Protein AF-A0A951LNT8-F1 (afdb_monomer)

pLDDT: mean 93.01, std 8.64, range [53.47, 98.44]

Secondary structure (DSSP, 8-state):
--EEEEEEEE-SSEEEEEEEEEPPPSS---STTSS--SEEEEEEEE---TTPPP--EEEEEEE--TT--

Foldseek 3Di:
DFDFDKDWDDDPWKIKIKGFGAPDDPDADPPPRRHDTQWI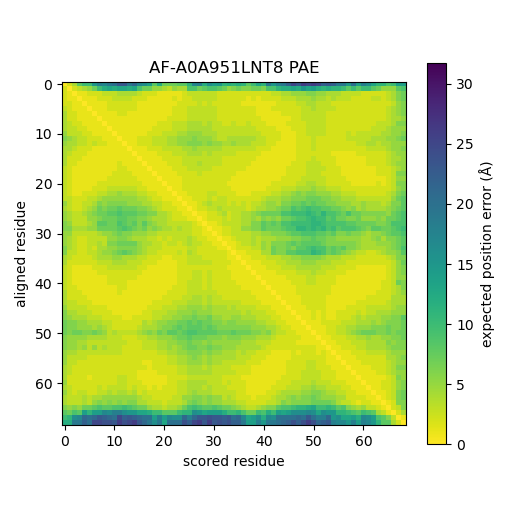KMWMWTDDDVPDDTDIDIDTPGHDDPDDD

Solvent-accessible surface area (backbone atoms only — not comparable to full-atom values): 4340 Å² total; per-residue (Å²): 135,84,38,70,54,72,51,78,51,76,57,99,58,32,42,37,36,38,41,41,26,24,71,77,73,92,60,94,62,87,51,96,77,58,53,65,79,56,26,29,39,37,40,38,32,52,66,60,58,92,93,53,76,78,57,75,48,79,43,77,77,40,67,72,63,97,81,76,129

Structure (mmCIF, N/CA/C/O backbone):
data_AF-A0A951LNT8-F1
#
_entry.id   AF-A0A951LNT8-F1
#
loop_
_atom_site.group_PDB
_atom_site.id
_atom_site.type_symbol
_atom_site.label_atom_id
_atom_site.label_alt_id
_atom_site.label_comp_id
_atom_site.label_asym_id
_atom_site.label_entity_id
_atom_site.label_seq_id
_atom_site.pdbx_PDB_ins_code
_atom_site.Cartn_x
_atom_site.Cartn_y
_atom_site.Cartn_z
_atom_site.occupancy
_atom_site.B_iso_or_equiv
_atom_site.auth_seq_id
_atom_site.auth_comp_id
_atom_site.auth_asym_id
_atom_site.auth_atom_id
_atom_site.pdbx_PDB_model_num
ATOM 1 N N . GLY A 1 1 ? 13.848 -4.338 -0.953 1.00 63.62 1 GLY A N 1
ATOM 2 C CA . GLY A 1 1 ? 12.709 -3.503 -0.517 1.00 63.62 1 GLY A CA 1
ATOM 3 C C . GLY A 1 1 ? 11.853 -3.152 -1.717 1.00 63.62 1 GLY A C 1
ATOM 4 O O . GLY A 1 1 ? 12.402 -3.092 -2.811 1.00 63.62 1 GLY A O 1
ATOM 5 N N . GLY A 1 2 ? 10.544 -2.970 -1.539 1.00 84.88 2 GLY A N 1
ATOM 6 C CA . GLY A 1 2 ? 9.643 -2.537 -2.615 1.00 84.88 2 GLY A CA 1
ATOM 7 C C . GLY A 1 2 ? 9.733 -1.027 -2.845 1.00 84.88 2 GLY A C 1
ATOM 8 O O . GLY A 1 2 ? 9.815 -0.270 -1.881 1.00 84.88 2 GLY A O 1
ATOM 9 N N . HIS A 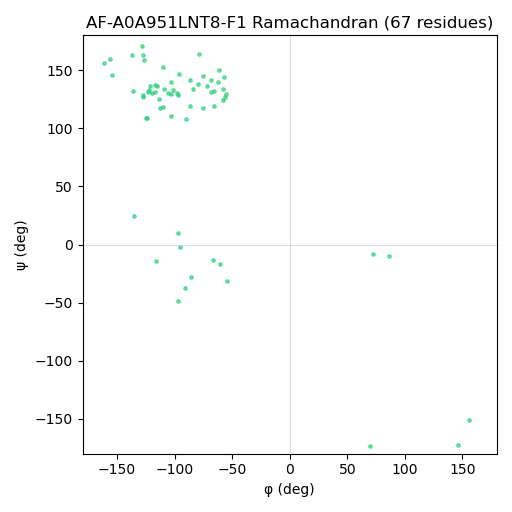1 3 ? 9.752 -0.596 -4.106 1.00 93.19 3 HIS A N 1
ATOM 10 C CA . HIS A 1 3 ? 9.536 0.802 -4.484 1.00 93.19 3 HIS A CA 1
ATOM 11 C C . HIS A 1 3 ? 8.115 0.932 -5.023 1.00 93.19 3 HIS A C 1
ATOM 13 O O . HIS A 1 3 ? 7.651 0.047 -5.735 1.00 93.19 3 HIS A O 1
ATOM 19 N N . GLY A 1 4 ? 7.424 2.009 -4.676 1.00 94.19 4 GLY A N 1
ATOM 20 C CA . GLY A 1 4 ? 6.083 2.268 -5.170 1.00 94.19 4 GLY A CA 1
ATOM 21 C C . GLY A 1 4 ? 5.303 3.170 -4.242 1.00 94.19 4 GLY A C 1
ATOM 22 O O . GLY A 1 4 ? 5.889 4.009 -3.556 1.00 94.19 4 GLY A O 1
ATOM 23 N N . TYR A 1 5 ? 3.990 3.003 -4.239 1.00 94.81 5 TYR A N 1
ATOM 24 C CA . TYR A 1 5 ? 3.064 3.893 -3.553 1.00 94.81 5 TYR A CA 1
ATOM 25 C C . TYR A 1 5 ? 1.992 3.095 -2.817 1.00 94.81 5 TYR A C 1
ATOM 27 O O . TYR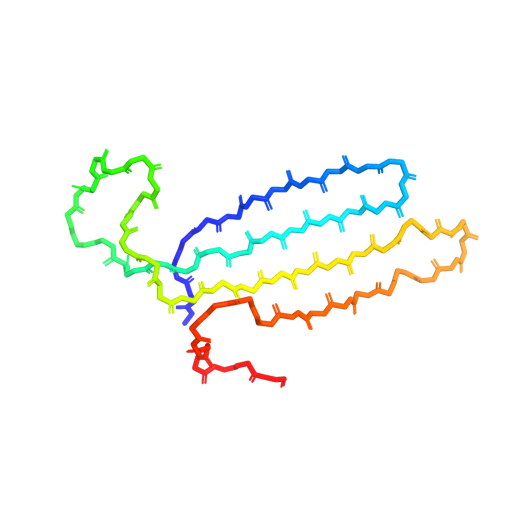 A 1 5 ? 1.790 1.905 -3.061 1.00 94.81 5 TYR A O 1
ATOM 35 N N . ALA A 1 6 ? 1.317 3.765 -1.888 1.00 96.44 6 ALA A N 1
ATOM 36 C CA . ALA A 1 6 ? 0.181 3.206 -1.182 1.00 96.44 6 ALA A CA 1
ATOM 37 C C . ALA A 1 6 ? -1.080 3.997 -1.516 1.00 96.44 6 ALA A C 1
ATOM 39 O O . ALA A 1 6 ? -1.064 5.229 -1.504 1.00 96.44 6 ALA A O 1
ATOM 40 N N . THR A 1 7 ? -2.176 3.292 -1.770 1.00 96.75 7 THR A N 1
ATOM 41 C CA . THR A 1 7 ? -3.514 3.881 -1.701 1.00 96.75 7 THR A CA 1
ATOM 42 C C . THR A 1 7 ? -4.103 3.582 -0.329 1.00 96.75 7 THR A C 1
ATOM 44 O O . THR A 1 7 ? -3.819 2.543 0.271 1.00 96.75 7 THR A O 1
ATOM 47 N N . VAL A 1 8 ? -4.904 4.508 0.192 1.00 98.19 8 VAL A N 1
ATOM 48 C CA . VAL A 1 8 ? -5.569 4.359 1.489 1.00 98.19 8 VAL A CA 1
ATOM 49 C C . VAL A 1 8 ? -7.051 4.618 1.299 1.00 98.19 8 VAL A C 1
ATOM 51 O O . VAL A 1 8 ? -7.444 5.653 0.760 1.00 98.19 8 VAL A O 1
ATOM 54 N N . ARG A 1 9 ? -7.879 3.688 1.772 1.00 98.19 9 ARG A N 1
ATOM 55 C CA . ARG A 1 9 ? -9.325 3.860 1.865 1.00 98.19 9 ARG A CA 1
ATOM 56 C C . ARG A 1 9 ? -9.753 3.652 3.305 1.00 98.19 9 ARG A C 1
ATOM 58 O O . ARG A 1 9 ? -9.408 2.656 3.930 1.00 98.19 9 ARG A O 1
ATOM 65 N N . VAL A 1 10 ? -10.544 4.588 3.809 1.00 97.81 10 VAL A N 1
ATOM 66 C CA . VAL A 1 10 ? -11.133 4.507 5.144 1.00 97.81 10 VAL A CA 1
ATOM 67 C C . VAL A 1 10 ? -12.645 4.457 5.002 1.00 97.81 10 VAL A C 1
ATOM 69 O O . VAL A 1 10 ? -13.232 5.175 4.191 1.00 97.81 10 VAL A O 1
ATOM 72 N N . SER A 1 11 ? -13.267 3.588 5.784 1.00 97.62 11 SER A N 1
ATOM 73 C CA . SER A 1 11 ? -14.713 3.489 5.940 1.00 97.62 11 SER A CA 1
ATOM 74 C C . SER A 1 11 ? -15.068 3.510 7.433 1.00 97.62 11 SER A C 1
ATOM 76 O O . SER A 1 11 ? -14.173 3.392 8.272 1.00 97.62 11 SER A O 1
ATOM 78 N N . PRO A 1 12 ? -16.356 3.611 7.803 1.00 98.06 12 PRO A N 1
ATOM 79 C CA . PRO A 1 12 ? -16.766 3.524 9.204 1.00 98.06 12 PRO A CA 1
ATOM 80 C C . PRO A 1 12 ? -16.409 2.198 9.893 1.00 98.06 12 PRO A C 1
ATOM 82 O O . PRO A 1 12 ? -16.455 2.128 11.116 1.00 98.06 12 PRO A O 1
ATOM 85 N N . THR A 1 13 ? -16.091 1.144 9.134 1.00 97.50 13 THR A N 1
ATOM 86 C CA . THR A 1 13 ? -15.873 -0.209 9.666 1.00 97.50 13 THR A CA 1
ATOM 87 C C . THR A 1 13 ? -14.459 -0.731 9.472 1.00 97.50 13 THR A C 1
ATOM 89 O O . THR A 1 13 ? -14.119 -1.736 10.083 1.00 97.50 13 THR A O 1
ATOM 92 N N . GLU A 1 14 ? -13.641 -0.104 8.628 1.00 97.94 14 GLU A N 1
ATOM 93 C CA . GLU A 1 14 ? -12.282 -0.575 8.345 1.00 97.94 14 GLU A CA 1
ATOM 94 C C . GLU A 1 14 ? -11.386 0.501 7.730 1.00 97.94 14 GLU A C 1
ATOM 96 O O . GLU A 1 14 ? -11.849 1.426 7.051 1.00 97.94 14 GLU A O 1
ATOM 101 N N . LEU A 1 15 ? -10.084 0.305 7.922 1.00 98.19 15 LEU A N 1
ATOM 102 C CA . LEU A 1 15 ? -9.013 0.931 7.164 1.00 98.19 15 LEU A CA 1
ATOM 103 C C . LEU A 1 15 ? -8.411 -0.114 6.219 1.00 98.19 15 LEU A C 1
ATOM 105 O O . LEU A 1 15 ? -8.051 -1.213 6.641 1.00 98.19 15 LEU A O 1
ATOM 109 N N . MET A 1 16 ? -8.277 0.247 4.947 1.00 98.44 16 MET A N 1
ATOM 110 C CA . MET A 1 16 ? -7.634 -0.562 3.918 1.00 98.44 16 MET A CA 1
ATOM 111 C C . MET A 1 16 ? -6.476 0.220 3.305 1.00 98.44 16 MET A C 1
ATOM 113 O O . MET A 1 16 ? -6.650 1.371 2.897 1.00 98.44 16 MET A O 1
ATOM 117 N N . THR A 1 17 ? -5.320 -0.423 3.173 1.00 98.31 17 THR A N 1
ATOM 118 C CA . THR A 1 17 ? -4.215 0.086 2.359 1.00 98.31 17 THR A CA 1
ATOM 119 C C . THR A 1 17 ? -3.844 -0.910 1.282 1.00 98.31 17 THR A C 1
ATOM 121 O O . THR A 1 17 ? -3.708 -2.099 1.566 1.00 98.31 17 THR A O 1
ATOM 124 N N . GLU A 1 18 ? -3.622 -0.437 0.062 1.00 97.56 18 GLU A N 1
ATOM 125 C CA . GLU A 1 18 ? -2.977 -1.242 -0.973 1.00 97.56 18 GLU A CA 1
ATOM 126 C C . GLU A 1 18 ? -1.595 -0.675 -1.251 1.00 97.56 18 GLU A C 1
ATOM 128 O O . GLU A 1 18 ? -1.474 0.467 -1.688 1.00 97.56 18 GLU A O 1
ATOM 133 N N . PHE A 1 19 ? -0.556 -1.474 -1.019 1.00 96.38 19 PHE A N 1
ATOM 134 C CA . PHE A 1 19 ? 0.778 -1.163 -1.507 1.00 96.38 19 PHE A CA 1
ATOM 135 C C . PHE A 1 19 ? 0.929 -1.706 -2.926 1.00 96.38 19 PHE A C 1
ATOM 137 O O . PHE A 1 19 ? 0.830 -2.919 -3.142 1.00 96.38 19 PHE A O 1
ATOM 144 N N . VAL A 1 20 ? 1.181 -0.809 -3.876 1.00 96.50 20 VAL A N 1
ATOM 145 C CA . VAL A 1 20 ? 1.477 -1.132 -5.272 1.00 96.50 20 VAL A CA 1
ATOM 146 C C . VAL A 1 20 ? 2.977 -0.985 -5.471 1.00 96.50 20 VAL A C 1
ATOM 148 O O . VAL A 1 20 ? 3.519 0.121 -5.434 1.00 96.50 20 VAL A O 1
ATOM 151 N N . CYS A 1 21 ? 3.658 -2.110 -5.668 1.00 95.94 21 CYS A N 1
ATOM 152 C CA . CYS A 1 21 ? 5.069 -2.110 -6.012 1.00 95.94 21 CYS A CA 1
ATOM 153 C C . CYS A 1 21 ? 5.228 -1.915 -7.517 1.00 95.94 21 CYS A C 1
ATOM 155 O O . CYS A 1 21 ? 4.596 -2.613 -8.307 1.00 95.94 21 CYS A O 1
ATOM 157 N N . ILE A 1 22 ? 6.141 -1.032 -7.894 1.00 94.81 22 ILE A N 1
ATOM 158 C CA . ILE A 1 22 ? 6.553 -0.755 -9.270 1.00 94.81 22 ILE A CA 1
ATOM 159 C C . ILE A 1 22 ? 8.087 -0.870 -9.364 1.00 94.81 22 ILE A C 1
ATOM 161 O O . ILE A 1 22 ? 8.774 -0.860 -8.331 1.00 94.81 22 ILE A O 1
ATOM 165 N N . PRO A 1 23 ? 8.676 -0.993 -10.567 1.00 93.00 23 PRO A N 1
ATOM 166 C CA . PRO A 1 23 ? 10.121 -0.903 -10.722 1.00 93.00 23 PRO A CA 1
ATOM 167 C C . PRO A 1 23 ? 10.636 0.433 -10.188 1.00 93.00 23 PRO A C 1
ATOM 169 O O . PRO A 1 23 ? 9.980 1.463 -10.335 1.00 93.00 23 PRO A O 1
ATOM 172 N N . ARG A 1 24 ? 11.830 0.437 -9.586 1.00 92.19 24 ARG A N 1
ATOM 173 C CA . ARG A 1 24 ? 12.480 1.695 -9.209 1.00 92.19 24 ARG A CA 1
ATOM 174 C C . ARG A 1 24 ? 12.825 2.466 -10.492 1.00 92.19 24 ARG A C 1
ATOM 176 O O . ARG A 1 24 ? 13.609 1.940 -11.283 1.00 92.19 24 ARG A O 1
ATOM 183 N N . PRO A 1 25 ? 12.288 3.678 -10.696 1.00 89.50 25 PRO A N 1
ATOM 184 C CA . PRO A 1 25 ? 12.619 4.469 -11.867 1.00 89.50 25 PRO A CA 1
ATOM 185 C C . PRO A 1 25 ? 14.094 4.883 -11.817 1.00 89.50 25 PRO A C 1
ATOM 187 O O . PRO A 1 25 ? 14.576 5.352 -10.784 1.00 89.50 25 PRO A O 1
ATOM 190 N N . LEU A 1 26 ? 14.808 4.697 -12.930 1.00 91.44 26 LEU A N 1
ATOM 191 C CA . LEU A 1 26 ? 16.135 5.291 -13.152 1.00 91.44 26 LEU A CA 1
ATOM 192 C C . LEU A 1 26 ? 16.018 6.706 -13.734 1.00 91.44 26 LEU A C 1
ATOM 194 O O . LEU A 1 26 ? 16.869 7.555 -13.490 1.00 91.44 26 LEU A O 1
ATOM 198 N N . GLU A 1 27 ? 14.928 6.955 -14.456 1.00 92.19 27 GLU A N 1
ATOM 199 C CA . GLU A 1 27 ? 14.553 8.233 -15.052 1.00 92.19 27 GLU A CA 1
ATOM 200 C C . GLU A 1 27 ? 13.132 8.596 -14.616 1.00 92.19 27 GLU A C 1
ATOM 202 O O . GLU A 1 27 ? 12.356 7.729 -14.207 1.00 92.19 27 GLU A O 1
ATOM 207 N N . ARG A 1 28 ? 12.771 9.880 -14.694 1.00 89.62 28 ARG A N 1
ATOM 208 C CA . ARG A 1 28 ? 11.428 10.338 -14.322 1.00 89.62 28 ARG A CA 1
ATOM 209 C C . ARG A 1 28 ? 10.368 9.616 -15.162 1.00 89.62 28 ARG A C 1
ATOM 211 O O . ARG A 1 28 ? 10.390 9.698 -16.383 1.00 89.62 28 ARG A O 1
ATOM 218 N N . ASN A 1 29 ? 9.411 8.971 -14.498 1.00 87.38 29 ASN A N 1
ATOM 219 C CA . ASN A 1 29 ? 8.239 8.386 -15.144 1.00 87.38 29 ASN A CA 1
ATOM 220 C C . ASN A 1 29 ? 7.052 9.356 -15.037 1.00 87.38 29 ASN A C 1
ATOM 222 O O . ASN A 1 29 ? 6.749 9.831 -13.943 1.00 87.38 29 ASN A O 1
ATOM 226 N N . GLU A 1 30 ? 6.398 9.662 -16.159 1.00 91.00 30 GLU A N 1
ATOM 227 C CA . GLU A 1 30 ? 5.230 10.560 -16.211 1.00 91.00 30 GLU A CA 1
ATOM 228 C C . GLU A 1 30 ? 3.889 9.818 -16.158 1.00 91.00 30 GLU A C 1
ATOM 230 O O . GLU A 1 30 ? 2.832 10.448 -16.143 1.00 91.00 30 GLU A O 1
ATOM 235 N N . SER A 1 31 ? 3.916 8.482 -16.116 1.00 91.12 31 SER A N 1
ATOM 236 C CA . SER A 1 31 ? 2.715 7.677 -15.914 1.00 91.12 31 SER A CA 1
ATOM 237 C C . SER A 1 31 ? 2.029 8.069 -14.595 1.00 91.12 31 SER A C 1
ATOM 239 O O . SER A 1 31 ? 2.714 8.150 -13.572 1.00 91.12 31 SER A O 1
ATOM 241 N N . PRO A 1 32 ? 0.694 8.259 -14.579 1.00 90.38 32 PRO A N 1
ATOM 242 C CA . PRO A 1 32 ? -0.052 8.603 -13.365 1.00 90.38 32 PRO A CA 1
ATOM 243 C C . PRO A 1 32 ? 0.173 7.631 -12.199 1.00 90.38 32 PRO A C 1
ATOM 245 O O . PRO A 1 32 ? 0.179 8.048 -11.044 1.00 90.38 32 PRO A O 1
ATOM 248 N N . ASP A 1 33 ? 0.412 6.356 -12.513 1.00 90.44 33 ASP A N 1
ATOM 249 C CA . ASP A 1 33 ? 0.638 5.274 -11.550 1.00 90.44 33 ASP A CA 1
ATOM 250 C C . ASP A 1 33 ? 2.135 4.985 -11.318 1.00 90.44 33 ASP A C 1
ATOM 252 O O . ASP A 1 33 ? 2.513 3.983 -10.717 1.00 90.44 33 ASP A O 1
ATOM 256 N N . GLY A 1 34 ? 3.033 5.836 -11.821 1.00 89.25 34 GLY A N 1
ATOM 257 C CA . GLY A 1 34 ? 4.479 5.728 -11.604 1.00 89.25 34 GLY A CA 1
ATOM 258 C C . GLY A 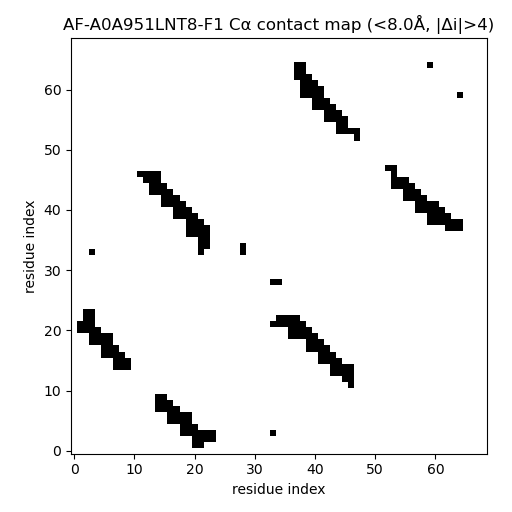1 34 ? 5.184 4.588 -12.353 1.00 89.25 34 GLY A C 1
ATOM 259 O O . GLY A 1 34 ? 6.417 4.557 -12.375 1.00 89.25 34 GLY A O 1
ATOM 260 N N . GLY A 1 35 ? 4.454 3.682 -13.012 1.00 92.38 35 GLY A N 1
ATOM 261 C CA . GLY A 1 35 ? 5.016 2.604 -13.830 1.00 92.38 35 GLY A CA 1
ATOM 262 C C . GLY A 1 35 ? 4.195 1.312 -13.811 1.00 92.38 35 GLY A C 1
ATOM 263 O O . GLY A 1 35 ? 3.091 1.287 -13.274 1.00 92.38 35 GLY A O 1
ATOM 264 N N . PRO A 1 36 ? 4.713 0.228 -14.415 1.00 93.69 36 PRO A N 1
ATOM 265 C CA . PRO A 1 36 ? 4.026 -1.060 -14.426 1.00 93.69 36 PRO A CA 1
ATOM 266 C C . PRO A 1 36 ? 3.991 -1.684 -13.025 1.00 93.69 36 PRO A C 1
ATOM 268 O O . PRO A 1 36 ? 4.974 -1.632 -12.287 1.00 93.69 36 PRO A O 1
ATOM 271 N N . LEU A 1 37 ? 2.876 -2.326 -12.683 1.00 94.19 37 LEU A N 1
ATOM 272 C CA . LEU A 1 37 ? 2.714 -3.063 -11.431 1.00 94.19 37 LEU A CA 1
ATOM 273 C C . LEU A 1 37 ? 3.608 -4.315 -11.419 1.00 94.19 37 LEU A C 1
ATOM 275 O O . LEU A 1 37 ? 3.600 -5.107 -12.357 1.00 94.19 37 LEU A O 1
ATOM 279 N N . VAL A 1 38 ? 4.360 -4.505 -10.332 1.00 95.12 38 VAL A N 1
ATOM 280 C CA . VAL A 1 38 ? 5.136 -5.726 -10.041 1.00 95.12 38 VAL A CA 1
ATOM 281 C C . VAL A 1 38 ? 4.348 -6.650 -9.115 1.00 95.12 38 VAL A C 1
ATOM 283 O O . VAL A 1 38 ? 4.232 -7.845 -9.374 1.00 95.12 38 VAL A O 1
ATOM 286 N N . TYR A 1 39 ? 3.806 -6.100 -8.027 1.00 95.56 39 TYR A N 1
ATOM 287 C CA . TYR A 1 39 ? 2.868 -6.794 -7.148 1.00 95.56 39 TYR A CA 1
ATOM 288 C C . TYR A 1 39 ? 2.004 -5.794 -6.380 1.00 95.56 39 TYR A C 1
ATOM 290 O O . TYR A 1 39 ? 2.390 -4.637 -6.185 1.00 95.56 39 TYR A O 1
ATOM 298 N N . ARG A 1 40 ? 0.857 -6.266 -5.892 1.00 96.44 40 ARG A N 1
ATOM 299 C CA . ARG A 1 40 ? -0.040 -5.524 -5.008 1.00 96.44 40 ARG A CA 1
ATOM 300 C C . ARG A 1 40 ? -0.350 -6.338 -3.766 1.00 96.44 40 ARG A C 1
ATOM 302 O O . ARG A 1 40 ? -0.821 -7.471 -3.864 1.00 96.44 40 ARG A O 1
ATOM 309 N N . VAL A 1 41 ? -0.133 -5.740 -2.601 1.00 97.00 41 VAL A N 1
ATOM 310 C CA . VAL A 1 41 ? -0.532 -6.314 -1.311 1.00 97.00 41 VAL A CA 1
ATOM 311 C C . VAL A 1 41 ? -1.558 -5.397 -0.672 1.00 97.00 41 VAL A C 1
ATOM 313 O O . VAL A 1 41 ? -1.345 -4.189 -0.593 1.00 97.00 41 VAL A O 1
ATOM 316 N N . ARG A 1 42 ? -2.665 -5.978 -0.220 1.00 98.00 42 ARG A N 1
ATOM 317 C CA . ARG A 1 42 ? -3.692 -5.295 0.555 1.00 98.00 42 ARG A CA 1
ATOM 318 C C . ARG A 1 42 ? -3.535 -5.638 2.028 1.00 98.00 42 ARG A C 1
ATOM 320 O O . ARG A 1 42 ? -3.438 -6.812 2.383 1.00 98.00 42 ARG A O 1
ATOM 327 N N . HIS A 1 43 ? -3.579 -4.614 2.866 1.00 97.81 43 HIS A N 1
ATOM 328 C CA . HIS A 1 43 ? -3.706 -4.725 4.311 1.00 97.81 43 HIS A CA 1
ATOM 329 C C . HIS A 1 43 ? -5.054 -4.156 4.718 1.00 97.81 43 HIS A C 1
ATOM 331 O O . HIS A 1 43 ? -5.368 -3.010 4.396 1.00 97.81 43 HIS A O 1
ATOM 337 N N . THR A 1 44 ? -5.841 -4.952 5.428 1.00 98.44 44 THR A N 1
ATOM 338 C CA . THR A 1 44 ? -7.136 -4.531 5.961 1.00 98.44 44 THR A CA 1
ATOM 339 C C . THR A 1 44 ? -7.110 -4.650 7.472 1.00 98.44 44 THR A C 1
ATOM 341 O O . THR A 1 44 ? -6.733 -5.690 8.016 1.00 98.44 44 THR A O 1
ATOM 344 N N . VAL A 1 45 ? -7.529 -3.584 8.146 1.00 98.38 45 VAL A N 1
ATOM 345 C CA . VAL A 1 45 ? -7.707 -3.541 9.595 1.00 98.38 45 VAL A CA 1
ATOM 346 C C . VAL A 1 45 ? -9.153 -3.120 9.874 1.00 98.38 45 VAL A C 1
ATOM 348 O O . VAL A 1 45 ? -9.498 -1.959 9.633 1.00 98.38 45 VAL A O 1
ATOM 351 N N . PRO A 1 46 ? -10.018 -4.028 10.361 1.00 97.88 46 PRO A N 1
ATOM 352 C CA . PRO A 1 46 ? -11.358 -3.667 10.817 1.00 97.88 46 PRO A CA 1
ATOM 353 C C . PRO A 1 46 ? -11.280 -2.688 11.988 1.00 97.88 46 PRO A C 1
ATOM 355 O O . PRO A 1 46 ? -10.341 -2.769 12.775 1.00 97.88 46 PRO A O 1
ATOM 358 N N . LEU A 1 47 ? -12.268 -1.807 12.144 1.00 97.44 47 LEU A N 1
ATOM 359 C CA . LEU A 1 47 ? -12.399 -0.935 13.310 1.00 97.44 47 LEU A CA 1
ATOM 360 C C . LEU A 1 47 ? -12.407 -1.784 14.590 1.00 97.44 47 LEU A C 1
ATOM 362 O O . LEU A 1 47 ? -13.177 -2.737 14.707 1.00 97.44 47 LEU A O 1
ATOM 366 N N . TRP A 1 48 ? -11.570 -1.413 15.554 1.00 96.88 48 TRP A N 1
ATOM 367 C CA . TRP A 1 48 ? -11.464 -2.076 16.852 1.00 96.88 48 TRP A CA 1
ATOM 368 C C . TRP A 1 48 ? -12.010 -1.179 17.962 1.00 96.88 48 TRP A C 1
ATOM 370 O O . TRP A 1 48 ? -12.015 0.052 17.850 1.00 96.88 48 TRP A O 1
ATOM 380 N N . ARG A 1 49 ? -12.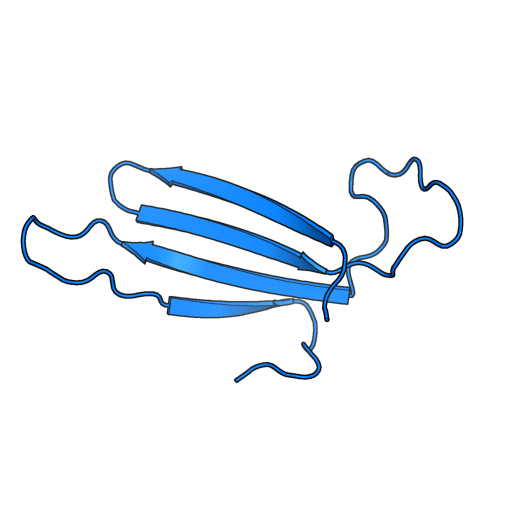496 -1.790 19.045 1.00 96.44 49 ARG A N 1
ATOM 381 C CA . ARG A 1 49 ? -12.986 -1.036 20.207 1.00 96.44 49 ARG A CA 1
ATOM 382 C C . ARG A 1 49 ? -11.826 -0.548 21.070 1.00 96.44 49 ARG A C 1
ATOM 384 O O . ARG A 1 49 ? -10.705 -1.047 20.996 1.00 96.44 49 ARG A O 1
ATOM 391 N N . ALA A 1 50 ? -12.110 0.413 21.945 1.00 96.25 50 ALA A N 1
ATOM 392 C CA . ALA A 1 50 ? -11.151 0.839 22.956 1.00 96.25 50 ALA A CA 1
ATOM 393 C C . ALA A 1 50 ? -10.708 -0.361 23.812 1.00 96.25 50 ALA A C 1
ATOM 395 O O . ALA A 1 50 ? -11.541 -1.089 24.349 1.00 96.25 50 ALA A O 1
ATOM 396 N N . GLY A 1 51 ? -9.394 -0.563 23.921 1.00 96.94 51 GLY A N 1
ATOM 397 C CA . GLY A 1 51 ? -8.799 -1.687 24.650 1.00 96.94 51 GLY A CA 1
ATOM 398 C C . GLY A 1 51 ? -8.642 -2.979 23.841 1.00 96.94 51 GLY A C 1
ATOM 399 O O . GLY A 1 51 ? -7.938 -3.877 24.296 1.00 96.94 51 GLY A O 1
ATOM 400 N N . GLU A 1 52 ? -9.219 -3.082 22.641 1.00 97.25 52 GLU A N 1
ATOM 401 C CA . GLU A 1 52 ? -8.944 -4.193 21.726 1.00 97.25 52 GLU A CA 1
ATOM 402 C C . GLU A 1 52 ? -7.705 -3.886 20.869 1.00 97.25 52 GLU A C 1
ATOM 404 O O . GLU A 1 52 ? -7.519 -2.744 20.438 1.00 97.25 52 GLU A O 1
ATOM 409 N N . PRO A 1 53 ? -6.839 -4.878 20.589 1.00 95.81 53 PRO A N 1
ATOM 410 C CA . PRO A 1 53 ? -5.752 -4.687 19.643 1.00 95.81 53 PRO A CA 1
ATOM 411 C C . PRO A 1 53 ? -6.286 -4.703 18.199 1.00 95.81 53 PRO A C 1
ATOM 413 O O . PRO A 1 53 ? -7.175 -5.504 17.885 1.00 95.81 53 PRO A O 1
ATOM 416 N N . PRO A 1 54 ? -5.716 -3.899 17.284 1.00 95.5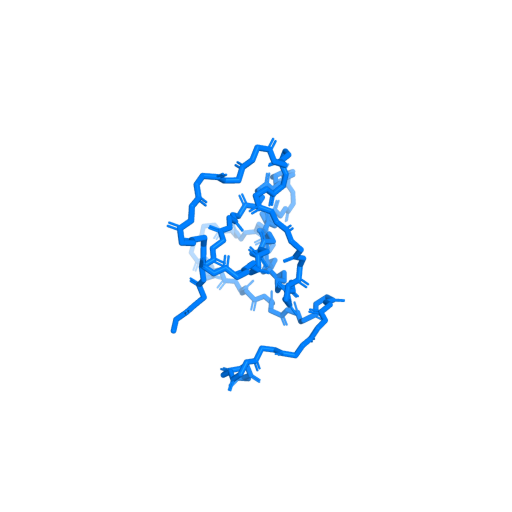0 54 PRO A N 1
ATOM 417 C CA . PRO A 1 54 ? -6.032 -4.008 15.866 1.00 95.50 54 PRO A CA 1
ATOM 418 C C . PRO A 1 54 ? -5.621 -5.386 15.334 1.00 95.50 54 PRO A C 1
ATOM 420 O O . PRO A 1 54 ? -4.554 -5.908 15.669 1.00 95.50 54 PRO A O 1
ATOM 423 N N . ARG A 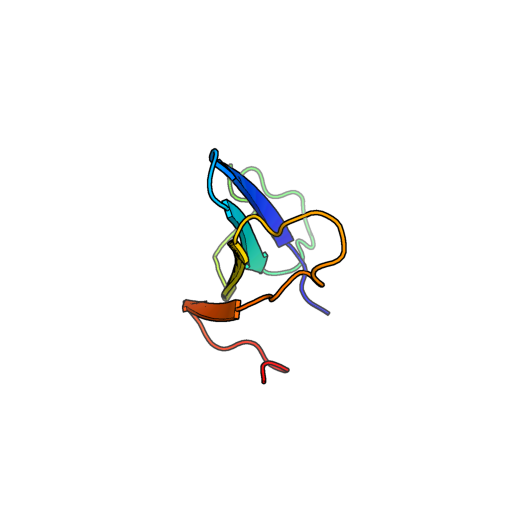1 55 ? -6.451 -5.972 14.467 1.00 96.56 55 ARG A N 1
ATOM 424 C CA . ARG A 1 55 ? -6.120 -7.206 13.744 1.00 96.56 55 ARG A CA 1
ATOM 425 C C . ARG A 1 55 ? -5.987 -6.901 12.266 1.00 96.56 55 ARG A C 1
ATOM 427 O O . ARG A 1 55 ? -6.949 -6.483 11.633 1.00 96.56 55 ARG A O 1
ATOM 434 N N . MET A 1 56 ? -4.792 -7.119 11.734 1.00 97.12 56 MET A N 1
ATOM 435 C CA . MET A 1 56 ? -4.502 -6.892 10.327 1.00 97.12 56 MET A CA 1
ATOM 436 C C . MET A 1 56 ? -4.590 -8.199 9.550 1.00 97.12 56 MET A C 1
ATOM 438 O O . MET A 1 56 ? -3.977 -9.197 9.929 1.00 97.12 56 MET A O 1
ATOM 442 N N . VAL A 1 57 ? -5.321 -8.167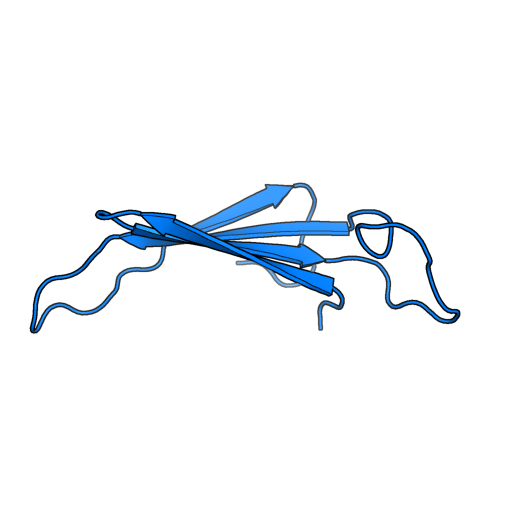 8.442 1.00 96.75 57 VAL A N 1
ATOM 443 C CA . VAL A 1 57 ? -5.295 -9.210 7.418 1.00 96.75 57 VAL A CA 1
ATOM 444 C C . VAL A 1 57 ? -4.463 -8.697 6.254 1.00 96.75 57 VAL A C 1
ATOM 446 O O . VAL A 1 57 ? -4.689 -7.589 5.770 1.00 96.75 57 VAL A O 1
ATOM 449 N N . GLN A 1 58 ? -3.501 -9.503 5.813 1.00 96.06 58 GLN A N 1
ATOM 450 C CA . GLN A 1 58 ? -2.680 -9.227 4.640 1.00 96.06 58 GLN A CA 1
ATOM 451 C C . GLN A 1 58 ? -3.066 -10.185 3.513 1.00 96.06 58 GLN A C 1
ATOM 453 O O . GLN A 1 58 ? -3.166 -11.391 3.730 1.00 96.06 58 GLN A O 1
ATOM 458 N N . GLN A 1 59 ? -3.239 -9.657 2.304 1.00 96.69 59 GLN A N 1
ATOM 459 C CA . GLN A 1 59 ? -3.562 -10.436 1.115 1.00 96.69 59 GLN A CA 1
ATOM 460 C C . GLN A 1 59 ? -2.721 -9.971 -0.076 1.00 96.69 59 GLN A C 1
ATOM 462 O O . GLN A 1 59 ? -2.673 -8.781 -0.383 1.00 96.69 59 GLN A O 1
ATOM 467 N N . VAL A 1 60 ? -2.108 -10.913 -0.794 1.00 96.56 60 VAL A N 1
ATOM 468 C CA . VAL A 1 60 ? -1.553 -10.642 -2.126 1.00 96.56 60 VAL A CA 1
ATOM 469 C C . VAL A 1 60 ? -2.719 -10.555 -3.112 1.00 96.56 60 VAL A C 1
ATOM 471 O O . VAL A 1 60 ? -3.475 -11.511 -3.269 1.00 96.56 60 VAL A O 1
ATOM 474 N N . VAL A 1 61 ? -2.901 -9.387 -3.724 1.00 97.50 61 VAL A N 1
ATOM 475 C CA . VAL A 1 61 ? -3.972 -9.126 -4.698 1.00 97.50 61 VAL A CA 1
ATOM 476 C C . VAL A 1 61 ? -3.496 -9.436 -6.114 1.00 97.50 61 VAL A C 1
ATOM 478 O O . VAL A 1 61 ? -4.265 -9.951 -6.918 1.00 97.50 61 VAL A O 1
ATOM 481 N N . GLU A 1 62 ? -2.232 -9.137 -6.414 1.00 97.00 62 GLU A N 1
ATOM 482 C CA . GLU A 1 62 ? -1.653 -9.305 -7.746 1.00 97.00 62 GLU A CA 1
ATOM 483 C C . GLU A 1 62 ? -0.135 -9.502 -7.658 1.00 97.00 62 GLU A C 1
ATOM 485 O O . GLU A 1 62 ? 0.519 -8.907 -6.798 1.00 97.00 62 GLU A O 1
ATOM 490 N N . GLY A 1 63 ? 0.427 -10.306 -8.562 1.00 94.75 63 GLY A N 1
ATOM 491 C CA . GLY A 1 63 ? 1.862 -10.594 -8.621 1.00 94.75 63 GLY A CA 1
ATOM 492 C C . GLY A 1 63 ? 2.377 -11.456 -7.463 1.00 94.75 63 GLY A C 1
ATOM 493 O O . GLY A 1 63 ? 1.613 -11.954 -6.639 1.00 94.75 63 GLY A O 1
ATOM 494 N 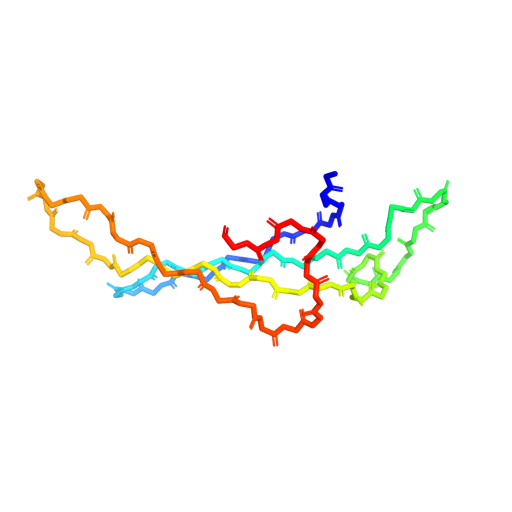N . THR A 1 64 ? 3.700 -11.627 -7.402 1.00 93.06 64 THR A N 1
ATOM 495 C CA . THR A 1 64 ? 4.376 -12.433 -6.373 1.00 93.06 64 THR A CA 1
ATOM 496 C C . THR A 1 64 ? 5.422 -11.577 -5.668 1.00 93.06 64 THR A C 1
ATOM 498 O O . THR A 1 64 ? 6.450 -11.251 -6.270 1.00 93.06 64 THR A O 1
ATOM 501 N N . PRO A 1 65 ? 5.206 -11.189 -4.401 1.00 90.62 65 PRO A N 1
ATOM 502 C CA . PRO A 1 65 ? 6.205 -10.434 -3.667 1.00 90.62 65 PRO A CA 1
ATOM 503 C C . PRO A 1 65 ? 7.388 -11.349 -3.314 1.00 90.62 65 PRO A C 1
ATOM 505 O O . PRO A 1 65 ? 7.173 -12.457 -2.823 1.00 90.62 65 PRO A O 1
ATOM 508 N N . PRO A 1 66 ? 8.641 -10.893 -3.479 1.00 82.88 66 PRO A N 1
ATOM 509 C CA . PRO A 1 66 ? 9.825 -11.731 -3.263 1.00 82.88 66 PRO A CA 1
ATOM 510 C C . PRO A 1 66 ? 10.041 -12.148 -1.797 1.00 82.88 66 PRO A C 1
ATOM 512 O O . PRO A 1 66 ? 10.846 -13.033 -1.534 1.00 82.88 66 PRO A O 1
ATOM 515 N N . PHE A 1 67 ? 9.341 -11.513 -0.850 1.00 70.94 67 PHE A N 1
ATOM 516 C CA . PHE A 1 67 ? 9.463 -11.769 0.590 1.00 70.94 67 PHE A CA 1
ATOM 517 C C . PHE A 1 67 ? 8.103 -11.862 1.303 1.00 70.94 67 PHE A C 1
ATOM 519 O O . PHE A 1 67 ? 8.026 -11.574 2.494 1.00 70.94 67 PHE A O 1
ATOM 526 N N . ALA A 1 68 ? 7.018 -12.197 0.598 1.00 57.81 68 ALA A N 1
ATOM 527 C CA . ALA A 1 68 ? 5.711 -12.324 1.244 1.00 57.81 68 ALA A CA 1
ATOM 528 C C . ALA A 1 68 ? 5.460 -13.751 1.737 1.00 57.81 68 ALA A C 1
ATOM 530 O O . ALA A 1 68 ? 5.226 -14.640 0.922 1.00 57.81 68 ALA A O 1
ATOM 531 N N . LEU A 1 69 ? 5.498 -13.912 3.064 1.00 53.47 69 LEU A N 1
ATOM 532 C CA . LEU A 1 69 ? 4.489 -14.542 3.929 1.00 53.47 69 LEU A CA 1
ATOM 533 C C . LEU A 1 69 ? 4.836 -14.209 5.386 1.00 53.47 69 LEU A C 1
ATOM 535 O O . LEU A 1 69 ? 5.911 -14.646 5.850 1.00 53.47 69 LEU A O 1
#

Mean predicted aligned error: 3.88 Å

Sequence (69 aa):
GGHGYATVRVSPTELMTEFVCIPRPLERNESPDGGPLVYRVRHTVPLWRAGEPPRMVQQVVEGTPPFAL

Radius of gyration: 14.48 Å; Cα contacts (8 Å, |Δi|>4): 119; chains: 1; bounding box: 33×25×41 Å

Nearest PDB structures (foldseek):
  6m9y-assembly1_C  TM=4.658E-01  e=4.197E+00  Branchiostoma floridae